Protein AF-A0A378W3A8-F1 (afdb_monomer)

Sequence (72 aa):
MDANDVAELAKMDIIVTCQGGDYTKSVFQALRDSGWNGYWIDAASSLRMKDDAIIALDPVNRNVIDNGLKTA

Nearest PDB structures (foldseek):
  7skb-assembly1_B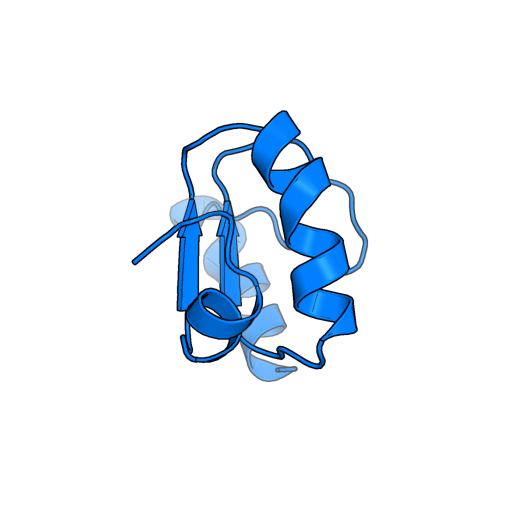  TM=1.002E+00  e=2.257E-09  Acinetobacter baumannii
  1nwc-assembly1_B  TM=9.979E-01  e=2.106E-09  Haemophilus influenzae
  1pqp-assembly1_A-2  TM=9.977E-01  e=4.834E-09  Haemophilus influenzae Rd KW20
  1ta4-assembly1_A  TM=9.984E-01  e=4.834E-09  Haemophilus influenzae
  1pr3-assembly1_A  TM=9.953E-01  e=6.835E-09  Haemophilus influenzae

Foldseek 3Di:
DDLQPLVVVLVDQEDEDEPEQVSCVNRVVVNVVVVRPHYYHYPYPNCPPPPLDDDDDCVVPVVVVVVSVVVD

pLDDT: mean 95.02, std 7.18, range [55.62, 98.5]

Secondary structure (DSSP, 8-state):
--TT-HHHHTT-SEEEE-S-HHHHHHHHHHHHHTT--SEEEE-SSTTTT-TT-----HHHHHHHHHHHHHT-

Solvent-accessible surface area (backbone atoms only — not comparable to full-atom values): 4634 Å² total; per-residue (Å²): 136,57,96,82,40,51,77,64,54,57,74,44,67,65,48,78,46,76,88,35,43,68,56,48,68,68,44,50,57,60,34,47,74,73,69,44,84,54,50,80,46,67,71,40,70,76,52,62,84,42,93,94,46,78,79,87,49,60,96,80,43,42,72,59,55,59,54,59,60,70,78,104

Structure (mmCIF, N/CA/C/O backbone):
data_AF-A0A378W3A8-F1
#
_entry.id   AF-A0A378W3A8-F1
#
loop_
_atom_site.group_PDB
_atom_site.id
_atom_site.type_symbol
_atom_site.label_atom_id
_atom_site.label_alt_id
_atom_site.label_comp_id
_atom_site.label_asym_id
_atom_site.label_entity_id
_atom_site.label_seq_id
_atom_site.pdbx_PDB_ins_code
_atom_site.Cartn_x
_atom_site.Cartn_y
_atom_site.Cartn_z
_atom_site.occupancy
_atom_site.B_iso_or_equiv
_atom_site.auth_seq_id
_atom_site.auth_comp_id
_atom_site.auth_asym_id
_atom_site.auth_atom_id
_atom_site.pdbx_PDB_model_num
ATOM 1 N N . MET A 1 1 ? 12.452 -14.954 -3.891 1.00 68.62 1 MET A N 1
ATOM 2 C CA . MET A 1 1 ? 11.300 -14.077 -4.115 1.00 68.62 1 MET A CA 1
ATOM 3 C C . MET A 1 1 ? 11.795 -12.888 -4.898 1.00 68.62 1 MET A C 1
ATOM 5 O O . MET A 1 1 ? 12.666 -12.178 -4.400 1.00 68.62 1 MET A O 1
ATOM 9 N N . ASP A 1 2 ? 11.330 -12.750 -6.128 1.00 89.62 2 ASP A N 1
ATOM 10 C CA . ASP A 1 2 ? 11.629 -11.604 -6.979 1.00 89.62 2 ASP A CA 1
ATOM 11 C C . ASP A 1 2 ? 10.524 -10.559 -6.804 1.00 89.62 2 ASP A C 1
ATOM 13 O O . ASP A 1 2 ? 9.348 -10.833 -7.025 1.00 89.62 2 ASP A O 1
ATOM 17 N N . ALA A 1 3 ? 10.902 -9.347 -6.399 1.00 89.00 3 ALA A N 1
ATOM 18 C CA . ALA A 1 3 ? 9.962 -8.243 -6.228 1.00 89.00 3 ALA A CA 1
ATOM 19 C C . ALA A 1 3 ? 9.374 -7.741 -7.563 1.00 89.00 3 ALA A C 1
ATOM 21 O O . ALA A 1 3 ? 8.466 -6.923 -7.561 1.00 89.00 3 ALA A O 1
ATOM 22 N N . ASN A 1 4 ? 9.868 -8.209 -8.710 1.00 92.94 4 ASN A N 1
ATOM 23 C CA . ASN A 1 4 ? 9.308 -7.884 -10.022 1.00 92.94 4 ASN A CA 1
ATOM 24 C C . ASN A 1 4 ? 8.425 -9.010 -10.583 1.00 92.94 4 ASN A C 1
ATOM 26 O O . ASN A 1 4 ? 7.772 -8.811 -11.608 1.00 92.94 4 ASN A O 1
ATOM 30 N N . ASP A 1 5 ? 8.382 -10.176 -9.931 1.00 95.94 5 ASP A N 1
ATOM 31 C CA . ASP A 1 5 ? 7.527 -11.283 -10.349 1.00 95.94 5 ASP A CA 1
ATOM 32 C C . ASP A 1 5 ? 6.117 -11.107 -9.771 1.00 95.94 5 ASP A C 1
ATOM 34 O O . ASP A 1 5 ? 5.827 -11.421 -8.613 1.00 95.94 5 ASP A O 1
ATOM 38 N N . VAL A 1 6 ? 5.211 -10.613 -10.615 1.00 95.31 6 VAL A N 1
ATOM 39 C CA . VAL A 1 6 ? 3.800 -10.401 -10.268 1.00 95.31 6 VAL A CA 1
ATOM 40 C C . VAL A 1 6 ? 3.124 -11.689 -9.783 1.00 95.31 6 VAL A C 1
ATOM 42 O O . VAL A 1 6 ? 2.293 -11.628 -8.880 1.00 95.31 6 VAL A O 1
ATOM 45 N N . ALA A 1 7 ? 3.483 -12.858 -10.323 1.00 95.19 7 ALA A N 1
ATOM 46 C CA . ALA A 1 7 ? 2.873 -14.125 -9.928 1.00 95.19 7 ALA A CA 1
ATOM 47 C C . ALA A 1 7 ? 3.351 -14.594 -8.546 1.00 95.19 7 ALA A C 1
ATOM 49 O O . ALA A 1 7 ? 2.601 -15.258 -7.828 1.00 95.19 7 ALA A O 1
ATOM 50 N N . GLU A 1 8 ? 4.583 -14.268 -8.149 1.00 95.81 8 GLU A N 1
ATOM 51 C CA . GLU A 1 8 ? 5.038 -14.486 -6.773 1.00 95.81 8 GLU A CA 1
ATOM 52 C C . GLU A 1 8 ? 4.379 -13.509 -5.800 1.00 95.81 8 GLU A C 1
ATOM 54 O O . GLU A 1 8 ? 3.891 -13.935 -4.751 1.00 95.81 8 GLU A O 1
ATOM 59 N N . LEU A 1 9 ? 4.305 -12.227 -6.164 1.00 96.94 9 LEU A N 1
ATOM 60 C CA . LEU A 1 9 ? 3.681 -11.192 -5.33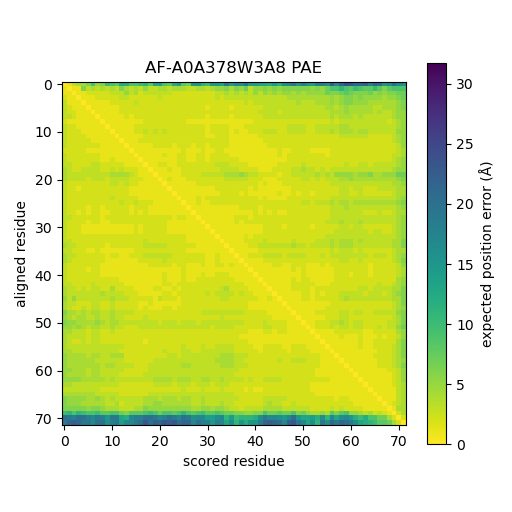8 1.00 96.94 9 LEU A CA 1
ATOM 61 C C . LEU A 1 9 ? 2.189 -11.445 -5.103 1.00 96.94 9 LEU A C 1
ATOM 63 O O . LEU A 1 9 ? 1.711 -11.275 -3.984 1.00 96.94 9 LEU A O 1
ATOM 67 N N . ALA A 1 10 ? 1.462 -11.914 -6.121 1.00 96.50 10 ALA A N 1
ATOM 68 C CA . ALA A 1 10 ? 0.030 -12.193 -6.030 1.00 96.50 10 ALA A CA 1
ATOM 69 C C . ALA A 1 10 ? -0.331 -13.298 -5.016 1.00 96.50 10 ALA A C 1
ATOM 71 O O . ALA A 1 10 ? -1.498 -13.446 -4.662 1.00 96.50 10 ALA A O 1
ATOM 72 N N . LYS A 1 11 ? 0.652 -14.067 -4.527 1.00 96.25 11 LYS A N 1
ATOM 73 C CA . LYS A 1 11 ? 0.458 -15.080 -3.475 1.00 96.25 11 LYS A CA 1
ATOM 74 C C . LYS A 1 11 ? 0.439 -14.486 -2.063 1.00 96.25 11 LYS A C 1
ATOM 76 O O . LYS A 1 11 ? 0.155 -15.217 -1.120 1.00 96.25 11 LYS A O 1
ATOM 81 N N . MET A 1 12 ? 0.815 -13.218 -1.897 1.00 97.31 12 MET A N 1
ATOM 82 C CA . MET A 1 12 ? 0.916 -12.566 -0.590 1.00 97.31 12 MET A CA 1
ATOM 83 C C . MET A 1 12 ? -0.419 -11.943 -0.187 1.00 97.31 12 MET A C 1
ATOM 85 O O . MET A 1 12 ? -1.076 -11.317 -1.010 1.00 97.31 12 MET A O 1
ATOM 89 N N . ASP A 1 13 ? -0.781 -12.006 1.092 1.00 96.81 13 ASP A N 1
ATOM 90 C CA . ASP A 1 13 ? -1.952 -11.272 1.600 1.00 96.81 13 ASP A CA 1
ATOM 91 C C . ASP A 1 13 ? -1.671 -9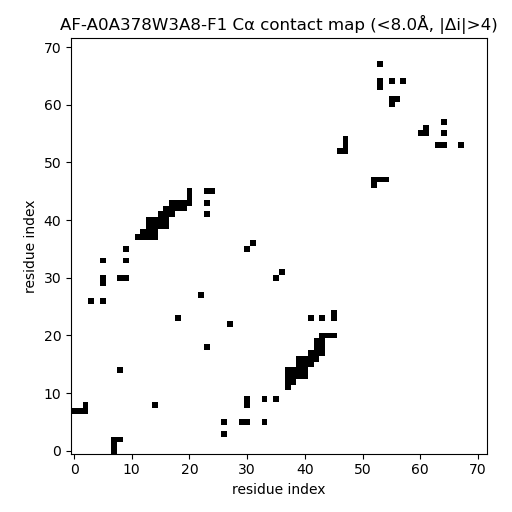.761 1.720 1.00 96.81 13 ASP A C 1
ATOM 93 O O . ASP A 1 13 ? -2.550 -8.918 1.521 1.00 96.81 13 ASP A O 1
ATOM 97 N N . ILE A 1 14 ? -0.424 -9.410 2.054 1.00 97.75 14 ILE A N 1
ATOM 98 C CA . ILE A 1 14 ? 0.030 -8.043 2.324 1.00 97.75 14 ILE A CA 1
ATOM 99 C C . ILE A 1 14 ? 1.413 -7.838 1.706 1.00 97.75 14 ILE A C 1
ATOM 101 O O . ILE A 1 14 ? 2.307 -8.668 1.874 1.00 97.75 14 ILE A O 1
ATOM 105 N N . ILE A 1 15 ? 1.609 -6.700 1.045 1.00 97.88 15 ILE A N 1
ATOM 106 C CA . ILE A 1 15 ? 2.900 -6.251 0.522 1.00 97.88 15 ILE A CA 1
ATOM 107 C C . ILE A 1 15 ? 3.232 -4.897 1.144 1.00 97.88 15 ILE A C 1
ATOM 109 O O . ILE A 1 15 ? 2.434 -3.963 1.087 1.00 97.88 15 ILE A O 1
ATOM 113 N N . VAL A 1 16 ? 4.433 -4.789 1.713 1.00 97.94 16 VAL A N 1
ATOM 114 C CA . VAL A 1 16 ? 4.988 -3.540 2.246 1.00 97.94 16 VAL A CA 1
ATOM 115 C C . VAL A 1 16 ? 6.201 -3.163 1.407 1.00 97.94 16 VAL A C 1
ATOM 117 O O . VAL A 1 16 ? 7.125 -3.965 1.278 1.00 97.94 16 VAL A O 1
ATOM 120 N N . THR A 1 17 ? 6.218 -1.960 0.837 1.00 97.69 17 THR A N 1
ATOM 121 C CA . THR A 1 17 ? 7.329 -1.496 0.001 1.00 97.69 17 THR A CA 1
ATOM 122 C C . THR A 1 17 ? 7.856 -0.129 0.423 1.00 97.69 17 THR A C 1
ATOM 124 O O . THR A 1 17 ? 7.114 0.805 0.728 1.00 97.69 17 THR A O 1
ATOM 127 N N . CYS A 1 18 ? 9.184 -0.024 0.396 1.00 97.62 18 CYS A N 1
ATOM 128 C CA . CYS A 1 18 ? 9.940 1.213 0.579 1.00 97.62 18 CYS A CA 1
ATOM 129 C C . CYS A 1 18 ? 10.858 1.493 -0.622 1.00 97.62 18 CYS A C 1
ATOM 131 O O . CYS A 1 18 ? 11.759 2.321 -0.524 1.00 97.62 18 CYS A O 1
ATOM 133 N N . GLN A 1 19 ? 10.664 0.786 -1.742 1.00 96.50 19 GLN A N 1
ATOM 134 C CA . GLN A 1 19 ? 11.583 0.819 -2.885 1.00 96.50 19 GLN A CA 1
ATOM 135 C C . GLN A 1 19 ? 11.562 2.166 -3.624 1.00 96.50 19 GLN A C 1
ATOM 137 O O . GLN A 1 19 ? 12.578 2.594 -4.166 1.00 96.50 19 GLN A O 1
ATOM 142 N N . GLY A 1 20 ? 10.409 2.842 -3.634 1.00 96.38 20 GLY A N 1
ATOM 143 C CA . GLY A 1 20 ? 10.232 4.154 -4.248 1.00 96.38 20 GLY A CA 1
ATOM 144 C C . GLY A 1 20 ? 9.213 4.167 -5.386 1.00 96.38 20 GLY A C 1
ATOM 145 O O . GLY A 1 20 ? 8.708 3.140 -5.834 1.00 96.38 20 GLY A O 1
ATOM 146 N N . GLY A 1 21 ? 8.896 5.376 -5.849 1.00 96.88 21 GLY A N 1
ATOM 147 C CA . GLY A 1 21 ? 7.721 5.606 -6.688 1.00 96.88 21 GLY A CA 1
ATOM 148 C C . GLY A 1 21 ? 7.776 4.981 -8.079 1.00 96.88 21 GLY A C 1
ATOM 149 O O . GLY A 1 21 ? 6.716 4.680 -8.626 1.00 96.88 21 GLY A O 1
ATOM 150 N N . ASP A 1 22 ? 8.968 4.770 -8.637 1.00 97.44 22 ASP A N 1
ATOM 151 C CA . ASP A 1 22 ? 9.130 4.135 -9.949 1.00 97.44 22 ASP A CA 1
ATOM 152 C C . ASP A 1 22 ? 8.779 2.647 -9.895 1.00 97.44 22 ASP A C 1
ATOM 154 O O . ASP A 1 22 ? 8.057 2.167 -10.765 1.00 97.44 22 ASP A O 1
ATOM 158 N N . TYR A 1 23 ? 9.171 1.959 -8.818 1.00 97.31 23 TYR A N 1
ATOM 159 C CA . TY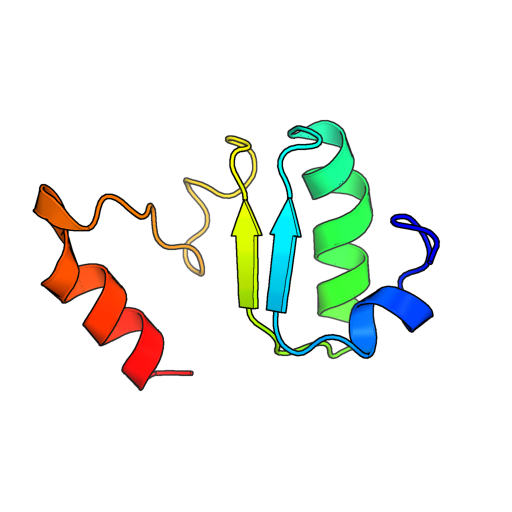R A 1 23 ? 8.765 0.578 -8.557 1.00 97.31 23 TYR A CA 1
ATOM 160 C C . TYR A 1 23 ? 7.246 0.463 -8.382 1.00 97.31 23 TYR A C 1
ATOM 162 O O . TYR A 1 23 ? 6.606 -0.394 -8.990 1.00 97.31 23 TYR A O 1
ATOM 170 N N . THR A 1 24 ? 6.638 1.367 -7.607 1.00 97.81 24 THR A N 1
ATOM 171 C CA . THR A 1 24 ? 5.177 1.395 -7.455 1.00 97.81 24 THR A CA 1
ATOM 172 C C . THR A 1 24 ? 4.491 1.537 -8.812 1.00 97.81 24 THR A C 1
ATOM 174 O O . THR A 1 24 ? 3.566 0.791 -9.111 1.00 97.81 24 THR A O 1
ATOM 177 N N . LYS A 1 25 ? 4.955 2.453 -9.670 1.00 96.19 25 LYS A N 1
ATOM 178 C CA . LYS A 1 25 ? 4.365 2.662 -11.002 1.00 96.19 25 LYS A CA 1
ATOM 179 C C . LYS A 1 25 ? 4.555 1.460 -11.929 1.00 96.19 25 LYS A C 1
ATOM 181 O O . LYS A 1 25 ? 3.683 1.226 -12.758 1.00 96.19 25 LYS A O 1
ATOM 186 N N . SER A 1 26 ? 5.663 0.724 -11.811 1.00 96.25 26 SER A N 1
ATOM 187 C CA . SER A 1 26 ? 5.941 -0.428 -12.673 1.00 96.25 26 SER A CA 1
ATOM 188 C C . SER A 1 26 ? 5.218 -1.703 -12.241 1.00 96.25 26 SER A C 1
ATOM 190 O O . SER A 1 26 ? 4.848 -2.496 -13.100 1.00 96.25 26 SER A O 1
ATOM 192 N N . VAL A 1 27 ? 5.013 -1.912 -10.935 1.00 97.31 27 VAL A N 1
ATOM 193 C CA . VAL A 1 27 ? 4.495 -3.185 -10.399 1.00 97.31 27 VAL A CA 1
ATOM 194 C C . VAL A 1 27 ? 3.037 -3.104 -9.955 1.00 97.31 27 VAL A C 1
ATOM 196 O O . VAL A 1 27 ? 2.280 -4.039 -10.204 1.00 97.31 27 VAL A O 1
ATOM 199 N N . PHE A 1 28 ? 2.612 -2.004 -9.322 1.00 97.56 28 PHE A N 1
ATOM 200 C CA . PHE A 1 28 ? 1.312 -1.942 -8.640 1.00 97.56 28 PHE A CA 1
ATOM 201 C C . PHE A 1 28 ? 0.134 -2.219 -9.579 1.00 97.56 28 PHE A C 1
ATOM 203 O O . PHE A 1 28 ? -0.729 -3.029 -9.249 1.00 97.56 28 PHE A O 1
ATOM 210 N N . GLN A 1 29 ? 0.111 -1.585 -10.757 1.00 96.50 29 GLN A N 1
ATOM 211 C CA . GLN A 1 29 ? -1.006 -1.752 -11.689 1.00 96.50 29 GLN A CA 1
ATOM 212 C C . GLN A 1 29 ? -1.060 -3.176 -12.250 1.00 96.50 29 GLN A C 1
ATOM 214 O O . GLN A 1 29 ? -2.112 -3.798 -12.204 1.00 96.50 29 GLN A O 1
ATOM 219 N N . ALA A 1 30 ? 0.078 -3.731 -12.680 1.00 97.06 30 ALA A N 1
ATOM 220 C CA . ALA A 1 30 ? 0.139 -5.104 -13.181 1.00 97.06 30 ALA A CA 1
ATOM 221 C C . ALA A 1 30 ? -0.288 -6.130 -12.115 1.00 97.06 30 ALA A C 1
ATOM 223 O O . ALA A 1 30 ? -0.972 -7.105 -12.422 1.00 97.06 30 ALA A O 1
ATOM 224 N N . LEU A 1 31 ? 0.070 -5.889 -10.849 1.00 97.62 31 LEU A N 1
ATOM 225 C CA . LEU A 1 31 ? -0.369 -6.719 -9.734 1.00 97.62 31 LEU A CA 1
ATOM 226 C C . LEU A 1 31 ? -1.884 -6.631 -9.517 1.00 97.62 31 LEU A C 1
ATOM 228 O O . LEU A 1 31 ? -2.532 -7.668 -9.384 1.00 97.62 31 LEU A O 1
ATOM 232 N N . ARG A 1 32 ? -2.474 -5.432 -9.538 1.00 97.00 32 ARG A N 1
ATOM 233 C CA . ARG A 1 32 ? -3.936 -5.270 -9.448 1.00 97.00 32 ARG A CA 1
ATOM 234 C C . ARG A 1 32 ? -4.661 -5.923 -10.626 1.00 97.00 32 ARG A C 1
ATOM 236 O O . ARG A 1 32 ? -5.634 -6.641 -10.408 1.00 97.00 32 ARG A O 1
ATOM 243 N N . ASP A 1 33 ? -4.141 -5.768 -11.840 1.00 96.69 33 ASP A N 1
ATOM 244 C CA . ASP A 1 33 ? -4.710 -6.351 -13.062 1.00 96.69 33 ASP A CA 1
ATOM 245 C C . ASP A 1 33 ? -4.664 -7.892 -13.058 1.00 96.69 33 ASP A C 1
ATOM 247 O O . ASP A 1 33 ? -5.480 -8.537 -13.715 1.00 96.69 33 ASP A O 1
ATOM 251 N N . SER A 1 34 ? -3.764 -8.503 -12.273 1.00 96.25 34 SER A N 1
ATOM 252 C CA . SER A 1 34 ? -3.720 -9.961 -12.064 1.00 96.25 34 SER A CA 1
ATOM 253 C C . SER A 1 34 ? -4.882 -10.512 -11.219 1.00 96.25 34 SER A C 1
ATOM 255 O O . SER A 1 34 ? -5.017 -11.727 -11.079 1.00 96.25 34 SER A O 1
ATOM 257 N N . GLY A 1 35 ? -5.723 -9.636 -10.655 1.00 96.25 35 GLY A N 1
ATOM 258 C CA . GLY A 1 35 ? -6.811 -9.997 -9.743 1.00 96.25 35 GLY A CA 1
ATOM 259 C C . GLY A 1 35 ? -6.400 -10.032 -8.269 1.00 96.25 35 GLY A C 1
ATOM 260 O O . GLY A 1 35 ? -7.171 -10.492 -7.427 1.00 96.25 35 GLY A O 1
ATOM 261 N N . TRP A 1 36 ? -5.199 -9.553 -7.933 1.00 97.56 36 TRP A N 1
ATOM 262 C CA . TRP A 1 36 ? -4.731 -9.512 -6.553 1.00 97.56 36 TRP A CA 1
ATOM 263 C C . TRP A 1 36 ? -5.491 -8.470 -5.719 1.00 97.56 36 TRP A C 1
ATOM 265 O O . TRP A 1 36 ? -5.418 -7.259 -5.963 1.00 97.56 36 TRP A O 1
ATOM 275 N N . ASN A 1 37 ? -6.174 -8.950 -4.677 1.00 95.62 37 ASN A N 1
ATOM 276 C CA . ASN A 1 37 ? -7.008 -8.137 -3.788 1.00 95.62 37 ASN A CA 1
ATOM 277 C C . ASN A 1 37 ? -6.418 -7.962 -2.374 1.00 95.62 37 ASN A C 1
ATOM 279 O O . ASN A 1 37 ? -7.147 -7.719 -1.419 1.00 95.62 37 ASN A O 1
ATOM 283 N N . GLY A 1 38 ? -5.100 -8.118 -2.220 1.00 96.31 38 GLY A N 1
ATOM 284 C CA . GLY A 1 38 ? -4.421 -7.920 -0.937 1.00 96.31 38 GLY A CA 1
ATOM 285 C C . GLY A 1 38 ? -4.127 -6.450 -0.609 1.00 96.31 38 GLY A C 1
ATOM 286 O O . GLY A 1 38 ? -4.469 -5.521 -1.360 1.00 96.31 38 GLY A O 1
ATOM 287 N N . TYR A 1 39 ? -3.456 -6.239 0.526 1.00 97.25 39 TYR A N 1
ATOM 288 C CA . TYR A 1 39 ? -3.108 -4.91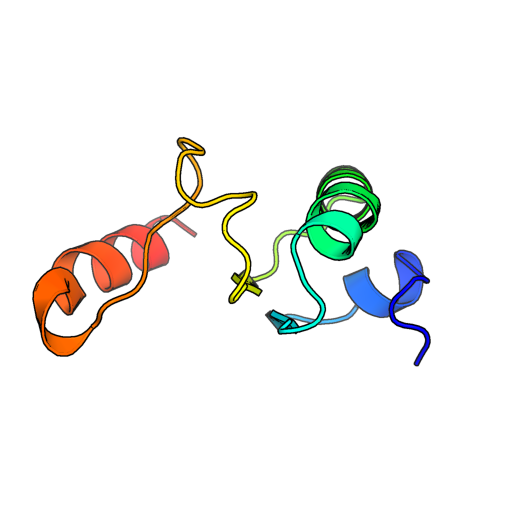0 1.037 1.00 97.25 39 TYR A CA 1
ATOM 289 C C . TYR A 1 39 ? -1.738 -4.444 0.551 1.00 97.25 39 TYR A C 1
ATOM 291 O O . TYR A 1 39 ? -0.732 -5.121 0.754 1.00 97.25 39 TYR A O 1
ATOM 299 N N . TRP A 1 40 ? -1.688 -3.252 -0.044 1.00 97.94 40 TRP A N 1
ATOM 300 C CA . TRP A 1 40 ? -0.452 -2.609 -0.490 1.00 97.94 40 TRP A CA 1
ATOM 301 C C . TRP A 1 40 ? -0.123 -1.421 0.413 1.00 97.94 40 TRP A C 1
ATOM 303 O O . TRP A 1 40 ? -0.852 -0.429 0.427 1.00 97.94 40 TRP A O 1
ATOM 313 N N . ILE A 1 41 ? 0.974 -1.518 1.161 1.00 98.19 41 ILE A N 1
ATOM 314 C CA . ILE A 1 41 ? 1.456 -0.476 2.071 1.00 98.19 41 ILE A CA 1
ATOM 315 C C . ILE A 1 41 ? 2.739 0.105 1.482 1.00 98.19 41 ILE A C 1
ATOM 317 O O . ILE A 1 41 ? 3.732 -0.600 1.312 1.00 98.19 41 ILE A O 1
ATOM 321 N N . ASP A 1 42 ? 2.720 1.396 1.168 1.00 98.31 42 ASP A N 1
ATOM 322 C CA . ASP A 1 42 ? 3.763 2.037 0.369 1.00 98.31 42 ASP A CA 1
ATOM 323 C C . ASP A 1 42 ? 4.263 3.328 1.017 1.00 98.31 42 ASP A C 1
ATOM 325 O O . ASP A 1 42 ? 3.473 4.194 1.399 1.00 98.31 42 ASP A O 1
ATOM 329 N N . ALA A 1 43 ? 5.584 3.485 1.101 1.00 98.06 43 ALA A N 1
ATOM 330 C CA . ALA A 1 43 ? 6.206 4.734 1.534 1.00 98.06 43 ALA A CA 1
ATOM 331 C C . ALA A 1 43 ? 6.228 5.808 0.423 1.00 98.06 43 ALA A C 1
ATOM 333 O O . ALA A 1 43 ? 6.314 7.014 0.704 1.00 98.06 43 ALA A O 1
ATOM 334 N N . ALA A 1 44 ? 6.168 5.395 -0.847 1.00 98.12 44 ALA A N 1
ATOM 335 C CA . ALA A 1 44 ? 6.254 6.284 -1.993 1.00 98.12 44 ALA A CA 1
ATOM 336 C C . ALA A 1 44 ? 5.048 7.228 -2.102 1.00 98.12 44 ALA A C 1
ATOM 338 O O . ALA A 1 44 ? 3.958 7.001 -1.579 1.00 98.12 44 ALA A O 1
ATOM 339 N N . SER A 1 45 ? 5.234 8.332 -2.823 1.00 97.31 45 SER A N 1
ATOM 340 C CA . SER A 1 45 ? 4.167 9.305 -3.061 1.00 97.31 45 SER A CA 1
ATOM 341 C C . SER A 1 45 ? 3.208 8.925 -4.190 1.00 97.31 45 SER A C 1
ATOM 343 O O . SER A 1 45 ? 2.154 9.549 -4.294 1.00 97.31 45 SER A O 1
ATOM 345 N N . SER A 1 46 ? 3.539 7.913 -5.005 1.00 97.56 46 SER A N 1
ATOM 346 C CA . SER A 1 46 ? 2.862 7.611 -6.277 1.00 97.56 46 SER A CA 1
ATOM 347 C C . SER A 1 46 ? 1.349 7.409 -6.165 1.00 97.56 46 SER A C 1
ATOM 349 O O . SER A 1 46 ? 0.630 7.766 -7.095 1.00 97.56 46 SER A O 1
ATOM 351 N N . LEU A 1 47 ? 0.864 6.852 -5.050 1.00 97.19 47 LEU A N 1
ATOM 352 C CA . LEU A 1 47 ? -0.548 6.497 -4.867 1.00 97.19 47 LEU A CA 1
ATOM 353 C C . LEU A 1 47 ? -1.300 7.421 -3.901 1.00 97.19 47 LEU A C 1
ATOM 355 O O . LEU A 1 47 ? -2.504 7.273 -3.751 1.00 97.19 47 LEU A O 1
ATOM 359 N N . ARG A 1 48 ? -0.637 8.403 -3.269 1.00 98.12 48 ARG A N 1
ATOM 360 C CA . ARG A 1 48 ? -1.225 9.202 -2.168 1.00 98.12 48 ARG A CA 1
ATOM 361 C C . ARG A 1 48 ? -2.524 9.927 -2.527 1.00 98.12 48 ARG A C 1
ATOM 363 O O . ARG A 1 48 ? -3.311 10.207 -1.635 1.00 98.12 48 ARG A O 1
ATOM 370 N N . MET A 1 49 ? -2.706 10.260 -3.804 1.00 96.94 49 MET A N 1
ATOM 371 C CA . MET A 1 49 ? -3.847 11.035 -4.305 1.00 96.94 49 MET A CA 1
ATOM 372 C C . MET A 1 49 ? -4.847 10.192 -5.103 1.00 96.94 49 MET A C 1
ATOM 374 O O . MET A 1 49 ? -5.686 10.752 -5.800 1.00 96.94 49 MET A O 1
ATOM 378 N N . LYS A 1 50 ? -4.719 8.863 -5.082 1.00 96.19 50 LYS A N 1
ATOM 379 C CA . LYS A 1 50 ? -5.682 7.968 -5.724 1.00 96.19 50 LYS A CA 1
ATOM 380 C C . LYS A 1 50 ? -6.931 7.835 -4.848 1.00 96.19 50 LYS A C 1
ATOM 382 O O . LYS A 1 50 ? -6.809 7.773 -3.628 1.00 96.19 50 LYS A O 1
ATOM 387 N N . ASP A 1 51 ? -8.108 7.779 -5.473 1.00 94.00 51 ASP A N 1
ATOM 388 C CA . ASP A 1 51 ? -9.400 7.715 -4.767 1.00 94.00 51 ASP A CA 1
ATOM 389 C C . ASP A 1 51 ? -9.567 6.426 -3.942 1.00 94.00 51 ASP A C 1
ATOM 391 O O . ASP A 1 51 ? -10.292 6.405 -2.951 1.00 94.00 51 ASP A O 1
ATOM 395 N N . ASP A 1 52 ? -8.876 5.357 -4.338 1.00 92.81 52 ASP A N 1
ATOM 396 C CA . ASP A 1 52 ? -8.853 4.044 -3.692 1.00 92.81 52 ASP A CA 1
ATOM 397 C C . ASP A 1 52 ? -7.673 3.866 -2.716 1.00 92.81 52 ASP A C 1
ATOM 399 O O . ASP A 1 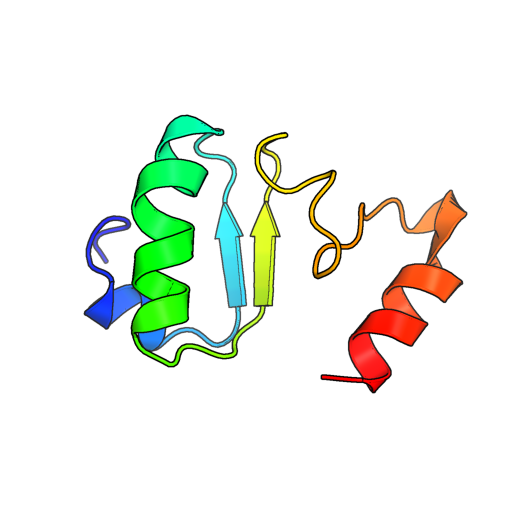52 ? -7.378 2.751 -2.284 1.00 92.81 52 ASP A O 1
ATOM 403 N N . ALA A 1 53 ? -6.993 4.956 -2.344 1.00 96.62 53 ALA A N 1
ATOM 404 C CA . ALA A 1 53 ? -5.875 4.945 -1.407 1.00 96.62 53 ALA A CA 1
ATOM 405 C C . ALA A 1 53 ? -6.163 5.769 -0.144 1.00 96.62 53 ALA A C 1
ATOM 407 O O . ALA A 1 53 ? -6.863 6.780 -0.161 1.00 96.62 53 ALA A O 1
ATOM 408 N N . ILE A 1 54 ? -5.554 5.360 0.972 1.00 97.62 54 ILE A N 1
ATOM 409 C CA . ILE A 1 54 ? -5.610 6.083 2.247 1.00 97.62 54 ILE A CA 1
ATOM 410 C C . ILE A 1 54 ? -4.190 6.457 2.661 1.00 97.62 54 ILE A C 1
ATOM 412 O O . ILE A 1 54 ? -3.313 5.602 2.769 1.00 97.62 54 ILE A O 1
ATOM 416 N N . ILE A 1 55 ? -3.962 7.742 2.942 1.00 98.12 55 ILE A N 1
ATOM 417 C CA . ILE A 1 55 ? -2.721 8.194 3.578 1.00 98.12 55 ILE A CA 1
ATOM 418 C C . ILE A 1 55 ? -2.771 7.779 5.050 1.00 98.12 55 ILE A C 1
ATOM 420 O O . ILE A 1 55 ? -3.591 8.290 5.811 1.00 98.12 55 ILE A O 1
ATOM 424 N N . ALA A 1 56 ? -1.899 6.861 5.459 1.00 97.19 56 ALA A N 1
ATOM 425 C CA . ALA A 1 56 ? -1.838 6.393 6.838 1.00 97.19 56 ALA A CA 1
ATOM 426 C C . ALA A 1 56 ? -1.019 7.350 7.724 1.00 97.19 56 ALA A C 1
ATOM 428 O O . ALA A 1 56 ? 0.160 7.592 7.468 1.00 97.19 56 ALA A O 1
ATOM 429 N N . LEU A 1 57 ? -1.647 7.875 8.778 1.00 97.88 57 LEU A N 1
ATOM 430 C CA . LEU A 1 57 ? -1.006 8.602 9.874 1.00 97.88 57 LEU A CA 1
ATOM 431 C C . LEU A 1 57 ? -1.802 8.324 11.155 1.00 97.88 57 LEU A C 1
ATOM 433 O O . LEU A 1 57 ? -2.537 9.178 11.652 1.00 97.88 57 LEU A O 1
ATOM 437 N N . ASP A 1 58 ? -1.706 7.096 11.660 1.00 97.69 58 ASP A N 1
ATOM 438 C CA . ASP A 1 58 ? -2.638 6.555 12.649 1.00 97.69 58 ASP A CA 1
ATOM 439 C C . ASP A 1 58 ? -2.810 7.394 13.930 1.00 97.69 58 ASP A C 1
ATOM 441 O O . ASP A 1 58 ? -3.957 7.507 14.367 1.00 97.69 58 ASP A O 1
ATOM 445 N N . PRO A 1 59 ? -1.802 8.100 14.490 1.00 98.19 59 PRO A N 1
ATOM 446 C CA . PRO A 1 59 ? -2.037 8.946 15.663 1.00 98.19 59 PRO A CA 1
ATOM 447 C C . PRO A 1 59 ? -2.960 10.140 15.374 1.00 98.19 59 PRO A C 1
ATOM 449 O O . PRO A 1 59 ? -3.447 10.780 16.302 1.00 98.19 59 PRO A O 1
ATOM 452 N N . VAL A 1 60 ? -3.186 10.456 14.095 1.00 98.5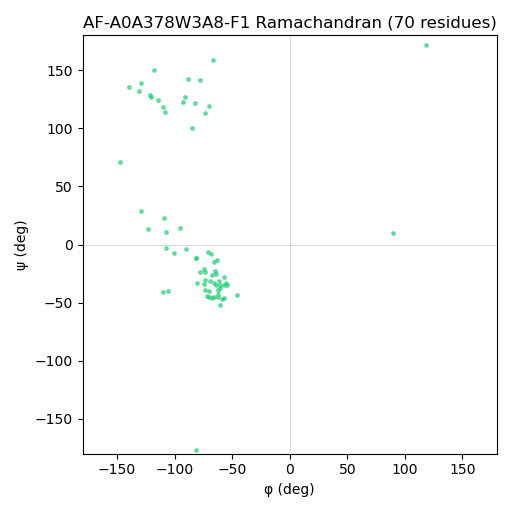0 60 VAL A N 1
ATOM 453 C CA . VAL A 1 60 ? -4.000 11.580 13.621 1.00 98.50 60 VAL A CA 1
ATOM 454 C C . VAL A 1 60 ? -5.299 11.105 12.971 1.00 98.50 60 VAL A C 1
ATOM 456 O O . VAL A 1 60 ? -6.341 11.717 13.188 1.00 98.50 60 VAL A O 1
ATOM 459 N N . ASN A 1 61 ? -5.262 10.035 12.170 1.00 97.88 61 ASN A N 1
ATOM 460 C CA . ASN A 1 61 ? -6.395 9.618 11.337 1.00 97.88 61 ASN A CA 1
ATOM 461 C C . ASN A 1 61 ? -6.782 8.137 11.474 1.00 97.88 61 ASN A C 1
ATOM 463 O O . ASN A 1 61 ? -7.333 7.559 10.533 1.00 97.88 61 ASN A O 1
ATOM 467 N N . ARG A 1 62 ? -6.550 7.519 12.643 1.00 98.12 62 ARG A N 1
ATOM 468 C CA . ARG A 1 62 ? -6.924 6.117 12.921 1.00 98.12 62 ARG A CA 1
ATOM 469 C C . ARG A 1 62 ? -8.346 5.760 12.482 1.00 98.12 62 ARG A C 1
ATOM 471 O O . ARG A 1 62 ? -8.557 4.721 11.871 1.00 98.12 62 ARG A O 1
ATOM 478 N N . ASN A 1 63 ? -9.308 6.639 12.744 1.00 97.75 63 ASN A N 1
ATOM 479 C CA . ASN A 1 63 ? -10.708 6.456 12.361 1.00 97.75 63 ASN A CA 1
ATOM 480 C C . ASN A 1 63 ? -10.913 6.335 10.840 1.00 97.75 63 ASN A C 1
ATOM 482 O O . ASN A 1 63 ? -11.791 5.595 10.406 1.00 97.75 63 ASN A O 1
ATOM 486 N N . VAL A 1 64 ? -10.123 7.048 10.032 1.00 96.81 64 VAL A N 1
ATOM 487 C CA . VAL A 1 64 ? -10.176 6.967 8.564 1.00 96.81 64 VAL A CA 1
ATOM 488 C C . VAL A 1 64 ? -9.629 5.622 8.091 1.00 96.81 64 VAL A C 1
ATOM 490 O O . VAL A 1 64 ? -10.268 4.963 7.275 1.00 96.81 64 VAL A O 1
ATOM 493 N N . ILE A 1 65 ? -8.496 5.188 8.654 1.00 97.12 65 ILE A N 1
ATOM 494 C CA . ILE A 1 65 ? -7.875 3.890 8.348 1.00 97.12 65 ILE A CA 1
ATOM 495 C C . ILE A 1 65 ? -8.837 2.749 8.700 1.00 97.12 65 ILE A C 1
ATOM 497 O O . ILE A 1 65 ? -9.162 1.932 7.842 1.00 97.12 65 ILE A O 1
ATOM 501 N N . ASP A 1 66 ? -9.361 2.732 9.929 1.00 96.56 66 ASP A N 1
ATOM 502 C CA . ASP A 1 66 ? -10.282 1.689 10.392 1.00 96.56 66 ASP A CA 1
ATOM 503 C C . ASP A 1 66 ? -11.575 1.645 9.556 1.00 96.56 66 ASP A C 1
ATOM 505 O O . ASP A 1 66 ? -12.167 0.581 9.390 1.00 96.56 66 ASP A O 1
ATOM 509 N N . ASN A 1 67 ? -12.039 2.782 9.026 1.00 95.31 67 ASN A N 1
ATOM 510 C CA . ASN A 1 67 ? -13.204 2.815 8.141 1.00 95.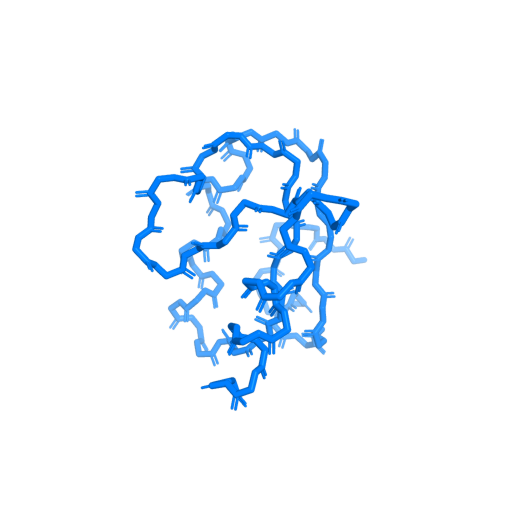31 67 ASN A CA 1
ATOM 511 C C . ASN A 1 67 ? -12.897 2.258 6.748 1.00 95.31 67 ASN A C 1
ATOM 513 O O . ASN A 1 67 ? -13.722 1.517 6.225 1.00 95.31 6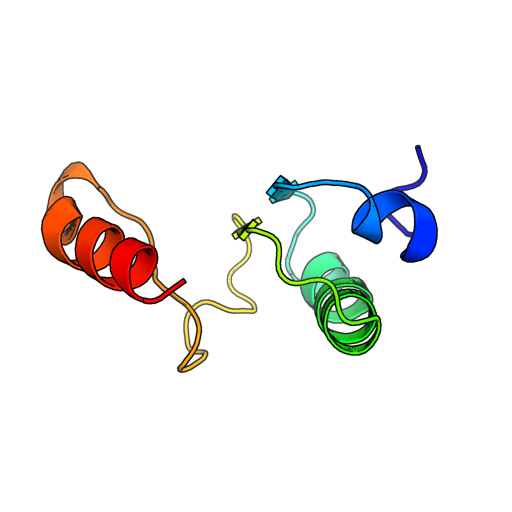7 ASN A O 1
ATOM 517 N N . GLY A 1 68 ? -11.720 2.544 6.184 1.00 92.06 68 GLY A N 1
ATOM 518 C CA . GLY A 1 68 ? -11.297 1.970 4.904 1.00 92.06 68 GLY A CA 1
ATOM 519 C C . GLY A 1 68 ? -11.131 0.450 4.941 1.00 92.06 68 GLY A C 1
ATOM 520 O O . GLY A 1 68 ? -11.466 -0.228 3.974 1.00 92.06 68 GLY A O 1
ATOM 521 N N . LEU A 1 69 ? -10.684 -0.092 6.079 1.00 90.69 69 LEU A N 1
ATOM 522 C CA . LEU A 1 69 ? -10.502 -1.536 6.274 1.00 90.69 69 LEU A CA 1
ATOM 523 C C . LEU A 1 69 ? -11.820 -2.313 6.428 1.00 90.69 69 LEU A C 1
ATOM 525 O O . LEU A 1 69 ? -11.846 -3.508 6.171 1.00 90.69 69 LEU A O 1
ATOM 529 N N . LYS A 1 70 ? -12.921 -1.670 6.843 1.00 88.88 70 LYS A N 1
ATOM 530 C CA . LYS A 1 70 ? -14.241 -2.330 6.972 1.00 88.88 70 LYS A CA 1
ATOM 531 C C . LYS A 1 70 ? -14.921 -2.586 5.629 1.00 88.88 70 LYS A C 1
ATOM 533 O O . LYS A 1 70 ? -15.853 -3.380 5.564 1.00 88.88 70 LYS A O 1
ATOM 538 N N . THR A 1 71 ? -14.517 -1.845 4.605 1.00 63.12 71 THR A N 1
ATOM 539 C CA . THR A 1 71 ? -15.048 -1.930 3.239 1.00 63.12 71 THR A CA 1
ATOM 540 C C . THR A 1 71 ? -14.298 -2.924 2.351 1.00 63.12 71 THR A C 1
ATOM 542 O O . THR A 1 71 ? -14.712 -3.101 1.207 1.00 63.12 71 THR A O 1
ATOM 545 N N . ALA A 1 72 ? -13.222 -3.537 2.857 1.00 55.62 72 ALA A N 1
ATOM 546 C CA . ALA A 1 72 ? -12.403 -4.524 2.154 1.00 55.62 72 ALA A CA 1
ATOM 547 C C . ALA A 1 72 ? -12.903 -5.962 2.364 1.00 55.62 72 ALA A C 1
ATOM 549 O O . ALA A 1 72 ? -13.403 -6.263 3.473 1.00 55.62 72 ALA A O 1
#

Mean predicted aligned error: 2.85 Å

InterPro domains:
  IPR000534 Semialdehyde dehydrogenase, NAD-binding [PF01118] (4-67)
  IPR036291 NAD(P)-binding domain superfamily [SSF51735] (2-69)

Organism: Neisseria gonorrhoeae (NCBI:txid485)

Radius of gyration: 12.59 Å; Cα contacts (8 Å, |Δi|>4): 62; chains: 1; bounding box: 27×27×29 Å